Protein AF-A0A832HMC1-F1 (afdb_monomer_lite)

Sequence (155 aa):
MGHANLRGNIVSRDMWDWQKGYHYSFEQSWQDAEKALKLARDSGLKNIPDLTRGSDRVLVRPDSGRIEDTMPHPTDGSRLIVAEAKKAAPEMPLLIIAGGPQTTVANALLTNPEIAPNLVVFNLTVDGGYNSKDGWAAYIVAKKTRSVDWAGGEF

Structure (mmCIF, N/CA/C/O backbone):
data_AF-A0A832HMC1-F1
#
_entry.id   AF-A0A832HMC1-F1
#
loop_
_atom_site.group_PDB
_atom_site.id
_atom_site.type_symbol
_atom_site.label_atom_id
_atom_site.label_alt_id
_atom_site.label_comp_id
_atom_site.label_asym_id
_atom_site.label_entity_id
_atom_site.label_seq_id
_atom_site.pdbx_PDB_ins_code
_atom_site.Cartn_x
_atom_site.Cartn_y
_atom_site.Cartn_z
_atom_site.occupancy
_atom_site.B_iso_or_equiv
_atom_site.auth_seq_id
_atom_site.auth_comp_id
_atom_site.auth_asym_id
_atom_site.auth_atom_id
_atom_site.pdbx_PDB_model_num
ATOM 1 N N . MET A 1 1 ? -7.176 12.216 19.772 1.00 48.38 1 MET A N 1
ATOM 2 C CA . MET A 1 1 ? -7.737 11.328 18.728 1.00 48.38 1 MET A CA 1
ATOM 3 C C . MET A 1 1 ? -9.244 11.299 18.902 1.00 48.38 1 MET A C 1
ATOM 5 O O . MET A 1 1 ? -9.692 11.011 19.999 1.00 48.38 1 MET A O 1
ATOM 9 N N . GLY A 1 2 ? -10.006 11.694 17.885 1.00 57.19 2 GLY A N 1
ATOM 10 C CA . GLY A 1 2 ? -11.467 11.847 18.001 1.00 57.19 2 GLY A CA 1
ATOM 11 C C . GLY A 1 2 ? -12.166 12.260 16.703 1.00 57.19 2 GLY A C 1
ATOM 12 O O . GLY A 1 2 ? -13.371 12.092 16.587 1.00 57.19 2 GLY A O 1
ATOM 13 N N . HIS A 1 3 ? -11.406 12.736 15.709 1.00 75.94 3 HIS A N 1
ATOM 14 C CA . HIS A 1 3 ? -11.939 13.167 14.411 1.00 75.94 3 HIS A CA 1
ATOM 15 C C . HIS A 1 3 ? -11.609 12.215 13.249 1.00 75.94 3 HIS A C 1
ATOM 17 O O . HIS A 1 3 ? -12.142 12.389 12.160 1.00 75.94 3 HIS A O 1
ATOM 23 N N . ALA A 1 4 ? -10.752 11.210 13.465 1.00 83.06 4 ALA A N 1
ATOM 24 C CA . ALA A 1 4 ? -10.375 10.225 12.452 1.00 83.06 4 ALA A CA 1
ATOM 25 C C . ALA A 1 4 ? -10.814 8.821 12.883 1.00 83.06 4 ALA A C 1
ATOM 27 O O . ALA A 1 4 ? -10.576 8.413 14.021 1.00 83.06 4 ALA A O 1
ATOM 28 N N . ASN A 1 5 ? -11.438 8.089 11.960 1.00 90.94 5 ASN A N 1
ATOM 29 C CA . ASN A 1 5 ? -11.825 6.695 12.139 1.00 90.94 5 ASN A CA 1
ATOM 30 C C . ASN A 1 5 ? -10.799 5.798 11.435 1.00 90.94 5 ASN A C 1
ATOM 32 O O . ASN A 1 5 ? -10.840 5.655 10.212 1.00 90.94 5 ASN A O 1
ATOM 36 N N . LEU A 1 6 ? -9.849 5.247 12.194 1.00 94.25 6 LEU A N 1
ATOM 37 C CA . LEU A 1 6 ? -8.800 4.387 11.650 1.00 94.25 6 LEU A CA 1
ATOM 38 C C . LEU A 1 6 ? -9.410 3.071 11.155 1.00 94.25 6 LEU A C 1
ATOM 40 O O . LEU A 1 6 ? -9.908 2.272 11.943 1.00 94.25 6 LEU A O 1
ATOM 44 N N . ARG A 1 7 ? -9.360 2.850 9.839 1.00 96.50 7 ARG A N 1
ATOM 45 C CA . ARG A 1 7 ? -9.918 1.651 9.194 1.00 96.50 7 ARG A CA 1
ATOM 46 C C . ARG A 1 7 ? -8.917 0.511 9.029 1.00 96.50 7 ARG A C 1
ATOM 48 O O . ARG A 1 7 ? -9.319 -0.634 8.869 1.00 96.50 7 ARG A O 1
ATOM 55 N N . GLY A 1 8 ? -7.625 0.816 9.079 1.00 97.31 8 GLY A N 1
ATOM 56 C CA . GLY A 1 8 ? -6.563 -0.165 8.909 1.00 97.31 8 GLY A CA 1
ATOM 57 C C . GLY A 1 8 ? -5.216 0.349 9.389 1.00 97.31 8 GLY A C 1
ATOM 58 O O . GLY A 1 8 ? -5.015 1.556 9.523 1.00 97.31 8 GLY A O 1
ATOM 59 N N . ASN A 1 9 ? -4.305 -0.588 9.637 1.00 97.62 9 ASN A N 1
ATOM 60 C CA . ASN A 1 9 ? -2.911 -0.330 9.969 1.00 97.62 9 ASN A CA 1
ATOM 61 C C . ASN A 1 9 ? -2.048 -1.318 9.174 1.00 97.62 9 ASN A C 1
ATOM 63 O O . ASN A 1 9 ? -2.029 -2.509 9.474 1.00 97.62 9 ASN A O 1
ATOM 67 N N . ILE A 1 10 ? -1.430 -0.854 8.088 1.00 98.44 10 ILE A N 1
ATOM 68 C CA . ILE A 1 10 ? -0.794 -1.720 7.088 1.00 98.44 10 ILE A CA 1
ATOM 69 C C . ILE A 1 10 ? 0.721 -1.578 7.180 1.00 98.44 10 ILE A C 1
ATOM 71 O O . ILE A 1 10 ? 1.243 -0.470 7.099 1.00 98.44 10 ILE A O 1
ATOM 75 N N . VAL A 1 11 ? 1.418 -2.709 7.276 1.00 98.25 11 VAL A N 1
ATOM 76 C CA . VAL A 1 11 ? 2.884 -2.759 7.330 1.00 98.25 11 VAL A CA 1
ATOM 77 C C . VAL A 1 11 ? 3.432 -3.210 5.983 1.00 98.25 11 VAL A C 1
ATOM 79 O O . VAL A 1 11 ? 3.096 -4.295 5.512 1.00 98.25 11 VAL A O 1
ATOM 82 N N . SER A 1 12 ? 4.284 -2.401 5.365 1.00 96.00 12 SER A N 1
ATOM 83 C CA . SER A 1 12 ? 5.099 -2.791 4.210 1.00 96.00 12 SER A CA 1
ATOM 84 C C . SER A 1 12 ? 6.543 -3.044 4.633 1.00 96.00 12 SER A C 1
ATOM 86 O O . SER A 1 12 ? 7.001 -2.499 5.637 1.00 96.00 12 SER A O 1
ATOM 88 N N . ARG A 1 13 ? 7.279 -3.828 3.842 1.00 95.50 13 ARG A N 1
ATOM 89 C CA . ARG A 1 13 ? 8.739 -3.912 3.982 1.00 95.50 13 ARG A CA 1
ATOM 90 C C . ARG A 1 13 ? 9.377 -2.548 3.682 1.00 95.50 13 ARG A C 1
ATOM 92 O O . ARG A 1 13 ? 8.889 -1.810 2.826 1.00 95.50 13 ARG A O 1
ATOM 99 N N . ASP A 1 14 ? 10.490 -2.259 4.346 1.00 91.81 14 ASP A N 1
ATOM 100 C CA . ASP A 1 14 ? 11.406 -1.191 3.941 1.00 91.81 14 ASP A CA 1
ATOM 101 C C . ASP A 1 14 ? 12.073 -1.522 2.588 1.00 91.81 14 ASP A C 1
ATOM 103 O O . ASP A 1 14 ? 12.787 -2.518 2.445 1.00 91.81 14 ASP A O 1
ATOM 107 N N . MET A 1 15 ? 11.825 -0.679 1.584 1.00 91.19 15 MET A N 1
ATOM 108 C CA . MET A 1 15 ? 12.358 -0.841 0.227 1.00 91.19 15 MET A CA 1
ATOM 109 C C . MET A 1 15 ? 13.588 0.040 -0.030 1.00 91.19 15 MET A C 1
ATOM 111 O O . MET A 1 15 ? 13.936 0.274 -1.186 1.00 91.19 15 MET A O 1
ATOM 115 N N . TRP A 1 16 ? 14.239 0.570 1.004 1.00 89.00 16 TRP A N 1
ATOM 116 C CA . TRP A 1 16 ? 15.468 1.338 0.851 1.00 89.00 16 TRP A CA 1
ATOM 117 C C . TRP A 1 16 ? 16.516 0.544 0.072 1.00 89.00 16 TRP A C 1
ATOM 119 O O . TRP A 1 16 ? 16.772 -0.622 0.376 1.00 89.00 16 TRP A O 1
ATOM 129 N N . ASP A 1 17 ? 17.089 1.181 -0.954 1.00 88.88 17 ASP A N 1
ATOM 130 C CA . ASP A 1 17 ? 18.145 0.631 -1.812 1.00 88.88 17 ASP A CA 1
ATOM 131 C C . ASP A 1 17 ? 17.872 -0.783 -2.364 1.00 88.88 17 ASP A C 1
ATOM 133 O O . ASP A 1 17 ? 18.803 -1.514 -2.699 1.00 88.88 17 ASP A O 1
ATOM 137 N N . TRP A 1 18 ? 16.597 -1.159 -2.535 1.00 91.88 18 TRP A N 1
ATOM 138 C CA . TRP A 1 18 ? 16.179 -2.500 -2.965 1.00 91.88 18 TRP A CA 1
ATOM 139 C C . TRP A 1 18 ? 16.865 -2.997 -4.249 1.00 91.88 18 TRP A C 1
ATOM 141 O O . TRP A 1 18 ? 16.996 -4.206 -4.443 1.00 91.88 18 TRP A O 1
ATOM 151 N N . GLN A 1 19 ? 17.330 -2.092 -5.119 1.00 91.94 19 GLN A N 1
ATOM 152 C CA . GLN A 1 19 ? 18.083 -2.419 -6.334 1.00 91.94 19 GLN A CA 1
ATOM 153 C C . GLN A 1 19 ? 19.412 -3.134 -6.039 1.00 91.94 19 GLN A C 1
ATOM 155 O O . GLN A 1 19 ? 19.919 -3.864 -6.887 1.00 91.94 19 GLN A O 1
ATOM 160 N N . LYS A 1 20 ? 19.974 -2.941 -4.840 1.00 92.88 20 LYS A N 1
ATOM 161 C CA . LYS A 1 20 ? 21.168 -3.633 -4.327 1.00 92.88 20 LYS A CA 1
ATOM 162 C C . LYS A 1 20 ? 20.810 -4.896 -3.529 1.00 92.88 20 LYS A C 1
ATOM 164 O O . LYS A 1 20 ? 21.692 -5.532 -2.956 1.00 92.88 20 LYS A O 1
ATOM 169 N N . GLY A 1 21 ? 19.528 -5.257 -3.494 1.00 91.75 21 GLY A N 1
ATOM 170 C CA . GLY A 1 21 ? 18.946 -6.220 -2.567 1.00 91.75 21 GLY A CA 1
ATOM 171 C C . GLY A 1 21 ? 18.253 -5.525 -1.393 1.00 91.75 21 GLY A C 1
ATOM 172 O O . GLY A 1 21 ? 18.573 -4.397 -1.034 1.00 91.75 21 GLY A O 1
ATOM 173 N N . TYR A 1 22 ? 17.278 -6.204 -0.787 1.00 92.62 22 TYR A N 1
ATOM 174 C CA . TYR A 1 22 ? 16.571 -5.672 0.379 1.00 92.62 22 TYR A CA 1
ATOM 175 C C . TYR A 1 22 ? 17.469 -5.707 1.619 1.00 92.62 22 TYR A C 1
ATOM 177 O O . TYR A 1 22 ? 17.902 -6.782 2.033 1.00 92.62 22 TYR A O 1
ATOM 185 N N . HIS A 1 23 ? 17.699 -4.545 2.236 1.00 91.88 23 HIS A N 1
ATOM 186 C CA . HIS A 1 23 ? 18.444 -4.446 3.496 1.00 91.88 23 HIS A CA 1
ATOM 187 C C . HIS A 1 23 ? 17.688 -5.046 4.684 1.00 91.88 23 HIS A C 1
ATOM 189 O O . HIS A 1 23 ? 18.306 -5.603 5.591 1.00 91.88 23 HIS A O 1
ATOM 195 N N . TYR A 1 24 ? 16.358 -4.954 4.658 1.00 91.50 24 TYR A N 1
ATOM 196 C CA . TYR A 1 24 ? 15.486 -5.439 5.718 1.00 91.50 24 TYR A CA 1
ATOM 197 C C . TYR A 1 24 ? 14.530 -6.501 5.188 1.00 91.50 24 TYR A C 1
ATOM 199 O O . TYR A 1 24 ? 13.961 -6.397 4.098 1.00 91.50 24 TYR A O 1
ATOM 207 N N . SER A 1 25 ? 14.328 -7.540 5.989 1.00 95.19 25 SER A N 1
ATOM 208 C CA . SER A 1 25 ? 13.260 -8.504 5.756 1.00 95.19 25 SER A CA 1
ATOM 209 C C . SER A 1 25 ? 11.902 -7.884 6.092 1.00 95.19 25 SER A C 1
ATOM 211 O O . SER A 1 25 ? 11.798 -6.971 6.908 1.00 95.19 25 SER A O 1
ATOM 213 N N . PHE A 1 26 ? 10.830 -8.428 5.509 1.00 96.38 26 PHE A N 1
ATOM 214 C CA . PHE A 1 26 ? 9.474 -8.024 5.899 1.00 96.38 26 PHE A CA 1
ATOM 215 C C . PHE A 1 26 ? 9.213 -8.302 7.389 1.00 96.38 26 PHE A C 1
ATOM 217 O O . PHE A 1 26 ? 8.538 -7.528 8.056 1.00 96.38 26 PHE A O 1
ATOM 224 N N . GLU A 1 27 ? 9.769 -9.395 7.915 1.00 97.94 27 GLU A N 1
ATOM 225 C CA . GLU A 1 27 ? 9.561 -9.809 9.301 1.00 97.94 27 GLU A CA 1
ATOM 226 C C . GLU A 1 27 ? 10.172 -8.820 10.305 1.00 97.94 27 GLU A C 1
ATOM 228 O O . GLU A 1 27 ? 9.568 -8.549 11.336 1.00 97.94 27 GLU A O 1
ATOM 233 N N . GLN A 1 28 ? 11.305 -8.190 9.978 1.00 96.88 28 GLN A N 1
ATOM 234 C CA . GLN A 1 28 ? 11.848 -7.099 10.796 1.00 96.88 28 GLN A CA 1
ATOM 235 C C . GLN A 1 28 ? 10.888 -5.902 10.843 1.00 96.88 28 GLN A C 1
ATOM 237 O O . GLN A 1 28 ? 10.555 -5.433 11.930 1.00 96.88 28 GLN A O 1
ATOM 242 N N . SER A 1 29 ? 10.371 -5.459 9.689 1.00 96.31 29 SER A N 1
ATOM 243 C CA . SER A 1 29 ? 9.374 -4.377 9.632 1.00 96.31 29 SER A CA 1
ATOM 244 C C . SER A 1 29 ? 8.099 -4.729 10.409 1.00 96.31 29 SER A C 1
ATOM 246 O O . SER A 1 29 ? 7.524 -3.874 11.081 1.00 96.31 29 SER A O 1
ATOM 248 N N . TRP A 1 30 ? 7.670 -5.994 10.354 1.00 98.06 30 TRP A N 1
ATOM 249 C CA . TRP A 1 30 ? 6.528 -6.499 11.114 1.00 98.06 30 TRP A CA 1
ATOM 250 C C . TRP A 1 30 ? 6.761 -6.422 12.626 1.00 98.06 30 TRP A C 1
ATOM 252 O O . TRP A 1 30 ? 5.945 -5.846 13.342 1.00 98.06 30 TRP A O 1
ATOM 262 N N . GLN A 1 31 ? 7.894 -6.931 13.108 1.00 98.25 31 GLN A N 1
ATOM 263 C CA . GLN A 1 31 ? 8.240 -6.925 14.532 1.00 98.25 31 GLN A CA 1
ATOM 264 C C . GLN A 1 31 ? 8.391 -5.506 15.088 1.00 98.25 31 GLN A C 1
ATOM 266 O O . GLN A 1 31 ? 7.986 -5.233 16.219 1.00 98.25 31 GLN A O 1
ATOM 271 N N . ASP A 1 32 ? 8.949 -4.580 14.310 1.00 97.00 32 ASP A N 1
ATOM 272 C CA . ASP A 1 32 ? 9.057 -3.182 14.727 1.00 97.00 32 ASP A CA 1
ATOM 273 C C . ASP A 1 32 ? 7.683 -2.501 14.790 1.00 97.00 32 ASP A C 1
ATOM 275 O O . ASP A 1 32 ? 7.398 -1.769 15.744 1.00 97.00 32 ASP A O 1
ATOM 279 N N . ALA A 1 33 ? 6.783 -2.819 13.855 1.00 97.62 33 ALA A N 1
ATOM 280 C CA . ALA A 1 33 ? 5.395 -2.375 13.921 1.00 97.62 33 ALA A CA 1
ATOM 281 C C . ALA A 1 33 ? 4.643 -2.975 15.125 1.00 97.62 33 ALA A C 1
ATOM 283 O O . ALA A 1 33 ? 3.859 -2.268 15.759 1.00 97.62 33 ALA A O 1
ATOM 284 N N . GLU A 1 34 ? 4.893 -4.237 15.493 1.00 98.44 34 GLU A N 1
ATOM 285 C CA . GLU A 1 34 ? 4.306 -4.859 16.691 1.00 98.44 34 GLU A CA 1
ATOM 286 C C . GLU A 1 34 ? 4.760 -4.154 17.972 1.00 98.44 34 GLU A C 1
ATOM 288 O O . GLU A 1 34 ? 3.929 -3.837 18.831 1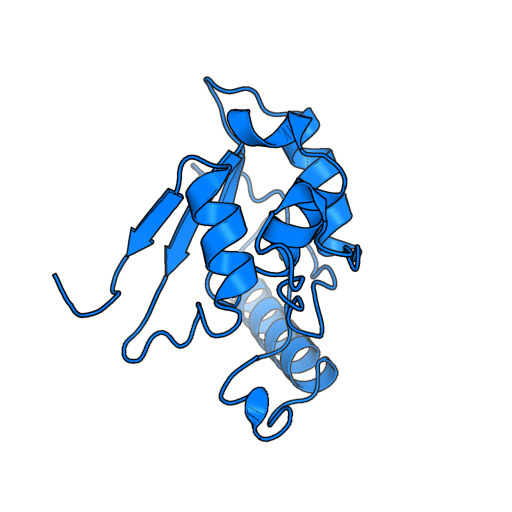.00 98.44 34 GLU A O 1
ATOM 293 N N . LYS A 1 35 ? 6.057 -3.831 18.083 1.00 98.31 35 LYS A N 1
ATOM 294 C CA . LYS A 1 35 ? 6.594 -3.037 19.202 1.00 98.31 35 LYS A CA 1
ATOM 295 C C . LYS A 1 35 ? 5.927 -1.663 19.269 1.00 98.31 35 LYS A C 1
ATOM 297 O O . LYS A 1 35 ? 5.489 -1.252 20.343 1.00 98.31 35 LYS A O 1
ATOM 302 N N . ALA A 1 36 ? 5.806 -0.968 18.136 1.00 97.75 36 ALA A N 1
ATOM 303 C CA . ALA A 1 36 ? 5.176 0.350 18.070 1.00 97.75 36 ALA A CA 1
ATOM 304 C C . ALA A 1 36 ? 3.683 0.301 18.441 1.00 97.75 36 ALA A C 1
ATOM 306 O O . ALA A 1 36 ? 3.214 1.127 19.226 1.00 97.75 36 ALA A O 1
ATOM 307 N N . LEU A 1 37 ? 2.941 -0.693 17.940 1.00 98.00 37 LEU A N 1
ATOM 308 C CA . LEU A 1 37 ? 1.529 -0.892 18.272 1.00 98.00 37 LEU A CA 1
ATOM 309 C C . LEU A 1 37 ? 1.341 -1.189 19.762 1.00 98.00 37 LEU A C 1
ATOM 311 O O . LEU A 1 37 ? 0.426 -0.646 20.387 1.00 98.00 37 LEU A O 1
ATOM 315 N N . LYS A 1 38 ? 2.219 -2.014 20.346 1.00 97.94 38 LYS A N 1
ATOM 316 C CA . LYS A 1 38 ? 2.221 -2.279 21.784 1.00 97.94 38 LYS A CA 1
ATOM 317 C C . LYS A 1 38 ? 2.459 -1.000 22.586 1.00 97.94 38 LYS A C 1
ATOM 319 O O . LYS A 1 38 ? 1.649 -0.689 23.452 1.00 97.94 38 LYS A O 1
ATOM 324 N N . LEU A 1 39 ? 3.501 -0.231 22.264 1.00 98.19 39 LEU A N 1
ATOM 325 C CA . LEU A 1 39 ? 3.800 1.038 22.941 1.00 98.19 39 LEU A CA 1
ATOM 326 C C . LEU A 1 39 ? 2.636 2.031 22.847 1.00 98.19 39 LEU A C 1
ATOM 328 O O . LEU A 1 39 ? 2.297 2.681 23.836 1.00 98.19 39 LEU A O 1
ATOM 332 N N . ALA A 1 40 ? 1.989 2.124 21.684 1.00 96.56 40 ALA A N 1
ATOM 333 C CA . ALA A 1 40 ? 0.818 2.971 21.497 1.00 96.56 40 ALA A CA 1
ATOM 334 C C . ALA A 1 40 ? -0.340 2.547 22.420 1.00 96.56 40 ALA A C 1
ATOM 336 O O . ALA A 1 40 ? -0.905 3.372 23.141 1.00 96.56 40 ALA A O 1
ATOM 337 N N . ARG A 1 41 ? -0.667 1.250 22.451 1.00 96.06 41 ARG A N 1
ATOM 338 C CA . ARG A 1 41 ? -1.732 0.709 23.312 1.00 96.06 41 ARG A CA 1
ATOM 339 C C . ARG A 1 41 ? -1.421 0.895 24.798 1.00 96.06 41 ARG A C 1
ATOM 341 O O . ARG A 1 41 ? -2.286 1.361 25.536 1.00 96.06 41 ARG A O 1
ATOM 348 N N . ASP A 1 42 ? -0.189 0.610 25.214 1.00 97.75 42 ASP A N 1
ATOM 349 C CA . ASP A 1 42 ? 0.270 0.785 26.598 1.00 97.75 42 ASP A CA 1
ATOM 350 C C . ASP A 1 42 ? 0.231 2.262 27.034 1.00 97.75 42 ASP A C 1
ATOM 352 O O . ASP A 1 42 ? -0.041 2.562 28.194 1.00 97.75 42 ASP A O 1
ATOM 356 N N . SER A 1 43 ? 0.422 3.194 26.094 1.00 97.12 43 SER A N 1
ATOM 357 C CA . SER A 1 43 ? 0.311 4.644 26.325 1.00 97.12 43 SER A CA 1
ATOM 358 C C . SER A 1 43 ? -1.141 5.147 26.391 1.00 97.12 43 SER A C 1
ATOM 360 O O . SER A 1 43 ? -1.382 6.349 26.489 1.00 97.12 43 SER A O 1
ATOM 362 N N . GLY A 1 44 ? -2.129 4.249 26.318 1.00 95.75 44 GLY A N 1
ATOM 363 C CA . GLY A 1 44 ? -3.550 4.574 26.434 1.00 95.75 44 GLY A CA 1
ATOM 364 C C . GLY A 1 44 ? -4.233 4.966 25.123 1.00 95.75 44 GLY A C 1
ATOM 365 O O . GLY A 1 44 ? -5.397 5.380 25.151 1.00 95.75 44 GLY A O 1
ATOM 366 N N . LEU A 1 45 ? -3.562 4.826 23.973 1.00 92.50 45 LEU A N 1
ATOM 367 C CA . LEU A 1 45 ? -4.203 5.031 22.676 1.00 92.50 45 LEU A CA 1
ATOM 368 C C . LEU A 1 45 ? -5.205 3.900 22.401 1.00 92.50 45 LEU A C 1
ATOM 370 O O . LEU A 1 45 ? -4.883 2.715 22.476 1.00 92.50 45 LEU A O 1
ATOM 374 N N . LYS A 1 46 ? -6.440 4.281 22.074 1.00 90.44 46 LYS A N 1
ATOM 375 C CA . LYS A 1 46 ? -7.562 3.365 21.826 1.00 90.44 46 LYS A CA 1
ATOM 376 C C . LYS A 1 46 ? -7.956 3.388 20.354 1.00 90.44 46 LYS A C 1
ATOM 378 O O . LYS A 1 46 ? -7.651 4.341 19.643 1.00 90.44 46 LYS A O 1
ATOM 383 N N . ASN A 1 47 ? -8.687 2.360 19.925 1.00 91.12 47 ASN A N 1
ATOM 384 C CA . ASN A 1 47 ? -9.232 2.235 18.568 1.00 91.12 47 ASN A CA 1
ATOM 385 C C . ASN A 1 47 ? -8.159 2.221 17.462 1.00 91.12 47 ASN A C 1
ATOM 387 O O . ASN A 1 47 ? -8.407 2.691 16.355 1.00 91.12 47 ASN A O 1
ATOM 391 N N . ILE A 1 48 ? -6.968 1.689 17.760 1.00 93.50 48 ILE A N 1
ATOM 392 C CA . ILE A 1 48 ? -5.937 1.426 16.751 1.00 93.50 48 ILE A CA 1
ATOM 393 C C . ILE A 1 48 ? -6.163 0.010 16.196 1.00 93.50 48 ILE A C 1
ATOM 395 O O . ILE A 1 48 ? -6.082 -0.945 16.984 1.00 93.50 48 ILE A O 1
ATOM 399 N N . PRO A 1 49 ? -6.426 -0.144 14.883 1.00 96.06 49 PRO A N 1
ATOM 400 C CA . PRO A 1 49 ? -6.562 -1.448 14.244 1.00 96.06 49 PRO A CA 1
ATOM 401 C C . PRO A 1 49 ? -5.328 -2.328 14.450 1.00 96.06 49 PRO A C 1
ATOM 403 O O . PRO A 1 49 ? -4.207 -1.826 14.580 1.00 96.06 49 PRO A O 1
ATOM 406 N N . ASP A 1 50 ? -5.535 -3.643 14.445 1.00 97.88 50 ASP A N 1
ATOM 407 C CA . ASP A 1 50 ? -4.432 -4.598 14.374 1.00 97.88 50 ASP A CA 1
ATOM 408 C C . ASP A 1 50 ? -3.654 -4.452 13.060 1.00 97.88 50 ASP A C 1
ATOM 410 O O . ASP A 1 50 ? -4.154 -3.928 12.056 1.00 97.88 50 ASP A O 1
ATOM 414 N N . LEU A 1 51 ? -2.402 -4.910 13.081 1.00 98.50 51 LEU A N 1
ATOM 415 C CA . LEU A 1 51 ? -1.528 -4.860 11.917 1.00 98.50 51 LEU A CA 1
ATOM 416 C C . LEU A 1 51 ? -2.052 -5.771 10.808 1.00 98.50 51 LEU A C 1
ATOM 418 O O . LEU A 1 51 ? -2.485 -6.896 11.043 1.00 98.50 51 LEU A O 1
ATOM 422 N N . THR A 1 52 ? -1.950 -5.295 9.574 1.00 98.69 52 THR A N 1
ATOM 423 C CA . THR A 1 52 ? -2.269 -6.046 8.360 1.00 98.69 52 THR A CA 1
ATOM 424 C C . THR A 1 52 ? -1.037 -6.104 7.466 1.00 98.69 52 THR A C 1
ATOM 426 O O . THR A 1 52 ? -0.372 -5.089 7.239 1.00 98.69 52 THR A O 1
ATOM 429 N N . ARG A 1 53 ? -0.716 -7.291 6.940 1.00 98.56 53 ARG 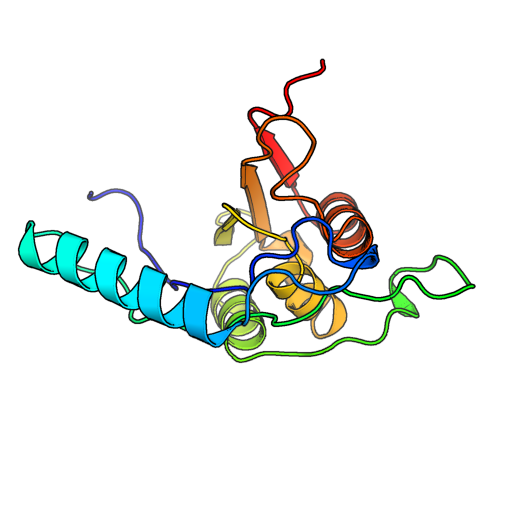A N 1
ATOM 430 C CA . ARG A 1 53 ? 0.466 -7.482 6.092 1.00 98.56 53 ARG A CA 1
ATOM 431 C C . ARG A 1 53 ? 0.272 -6.834 4.719 1.00 98.56 53 ARG A C 1
ATOM 433 O O . ARG A 1 53 ? -0.623 -7.206 3.961 1.00 98.56 53 ARG A O 1
ATOM 440 N N . GLY A 1 54 ? 1.114 -5.854 4.413 1.00 98.50 54 GLY A N 1
ATOM 441 C CA . GLY A 1 54 ? 1.229 -5.196 3.117 1.00 98.50 54 GLY A CA 1
ATOM 442 C C . GLY A 1 54 ? 2.306 -5.829 2.236 1.00 98.50 54 GLY A C 1
ATOM 443 O O . GLY A 1 54 ? 2.676 -6.987 2.404 1.00 98.50 54 GLY A O 1
ATOM 444 N N . SER A 1 55 ? 2.781 -5.063 1.257 1.00 98.12 55 SER A N 1
ATOM 445 C CA . SER A 1 55 ? 3.736 -5.527 0.243 1.00 98.12 55 SER A CA 1
ATOM 446 C C . SER A 1 55 ? 5.135 -5.764 0.816 1.00 98.12 55 SER A C 1
ATOM 448 O O . SER A 1 55 ? 5.635 -4.981 1.627 1.00 98.12 55 SER A O 1
ATOM 450 N N . ASP A 1 56 ? 5.776 -6.832 0.343 1.00 97.12 56 ASP A N 1
ATOM 451 C CA . ASP A 1 56 ? 7.128 -7.260 0.719 1.00 97.12 56 ASP A CA 1
ATOM 452 C C . ASP A 1 56 ? 8.169 -7.049 -0.391 1.00 97.12 56 ASP A C 1
ATOM 454 O O . ASP A 1 56 ? 9.340 -7.378 -0.211 1.00 97.12 56 ASP A O 1
ATOM 458 N N . ARG A 1 57 ? 7.741 -6.516 -1.536 1.00 96.38 57 ARG A N 1
ATOM 459 C CA . ARG A 1 57 ? 8.568 -6.252 -2.711 1.00 96.38 57 ARG A CA 1
ATOM 460 C C . ARG A 1 57 ? 8.057 -5.045 -3.480 1.00 96.38 57 ARG A C 1
ATOM 462 O O . ARG A 1 57 ? 6.883 -4.700 -3.350 1.00 96.38 57 ARG A O 1
ATOM 469 N N . VAL A 1 58 ? 8.924 -4.471 -4.306 1.00 97.25 58 VAL A N 1
ATOM 470 C CA . VAL A 1 58 ? 8.556 -3.433 -5.276 1.00 97.25 58 VAL A CA 1
ATOM 471 C C . VAL A 1 58 ? 7.787 -4.002 -6.472 1.00 97.25 58 VAL A C 1
ATOM 473 O O . VAL A 1 58 ? 7.897 -5.192 -6.782 1.00 97.25 58 VAL A O 1
ATOM 476 N N . LEU A 1 59 ? 7.041 -3.148 -7.171 1.00 97.88 59 LEU A N 1
ATOM 477 C CA . LEU A 1 59 ? 6.473 -3.463 -8.480 1.00 97.88 59 LEU A CA 1
ATOM 478 C C . LEU A 1 59 ? 7.512 -3.288 -9.589 1.00 97.88 59 LEU A C 1
ATOM 480 O O . LEU A 1 59 ? 8.316 -2.357 -9.587 1.00 97.88 59 LEU A O 1
ATOM 484 N N . VAL A 1 60 ? 7.449 -4.169 -10.585 1.00 97.19 60 VAL A N 1
ATOM 485 C CA . VAL A 1 60 ? 8.276 -4.068 -11.790 1.00 97.19 60 VAL A CA 1
ATOM 486 C C . VAL A 1 60 ? 7.509 -3.277 -12.842 1.00 97.19 60 VAL A C 1
ATOM 488 O O . VAL A 1 60 ? 6.390 -3.640 -13.208 1.00 97.19 60 VAL A O 1
ATOM 491 N N . ARG A 1 61 ? 8.115 -2.195 -13.338 1.00 97.62 61 ARG A N 1
ATOM 492 C CA . ARG A 1 61 ? 7.571 -1.447 -14.474 1.00 97.62 61 ARG A CA 1
ATOM 493 C C . ARG A 1 61 ? 7.634 -2.327 -15.730 1.00 97.62 61 ARG A C 1
ATOM 495 O O . ARG A 1 61 ? 8.729 -2.780 -16.058 1.00 97.62 61 ARG A O 1
ATOM 502 N N . PRO A 1 62 ? 6.516 -2.554 -16.441 1.00 98.12 62 PRO A N 1
ATOM 503 C CA . PRO A 1 62 ? 6.535 -3.314 -17.687 1.00 98.12 62 PRO A CA 1
ATOM 504 C C . PRO A 1 62 ? 7.253 -2.531 -18.795 1.00 98.12 62 PRO A C 1
ATOM 506 O O . PRO A 1 62 ? 7.240 -1.297 -18.787 1.00 98.12 62 PRO A O 1
ATOM 509 N N . ASP A 1 63 ? 7.800 -3.233 -19.791 1.00 98.00 63 ASP A N 1
ATOM 510 C CA . ASP A 1 63 ? 8.491 -2.620 -20.942 1.00 98.00 63 ASP A CA 1
ATOM 511 C C . ASP A 1 63 ? 7.601 -1.635 -21.712 1.00 98.00 63 ASP A C 1
ATOM 513 O O . ASP A 1 63 ? 8.071 -0.620 -22.224 1.00 98.00 63 ASP A O 1
ATOM 517 N N . SER A 1 64 ? 6.290 -1.894 -21.750 1.00 97.62 64 SER A N 1
ATOM 518 C CA . SER A 1 64 ? 5.305 -0.995 -22.362 1.00 97.62 64 SER A CA 1
ATOM 519 C C . SER A 1 64 ? 5.184 0.350 -21.642 1.00 97.62 64 SER A C 1
ATOM 521 O O . SER A 1 64 ? 4.649 1.308 -22.199 1.00 97.62 64 SER A O 1
ATOM 523 N N . GLY A 1 65 ? 5.616 0.420 -20.380 1.00 97.06 65 GLY A N 1
ATOM 524 C CA . GLY A 1 65 ? 5.461 1.577 -19.512 1.00 97.06 65 GLY A CA 1
ATOM 525 C C . GLY A 1 65 ? 4.011 1.923 -19.170 1.00 97.06 65 GLY A C 1
ATOM 526 O O . GLY A 1 65 ? 3.788 2.999 -18.614 1.00 97.06 65 GLY A O 1
ATOM 527 N N . ARG A 1 66 ? 3.038 1.059 -19.493 1.00 98.19 66 ARG A N 1
ATOM 528 C CA . ARG A 1 66 ? 1.615 1.256 -19.183 1.00 98.19 66 ARG A CA 1
ATOM 529 C C . ARG A 1 66 ? 1.278 0.674 -17.816 1.00 98.19 66 ARG A C 1
ATOM 531 O O . ARG A 1 66 ? 1.752 -0.400 -17.455 1.00 98.19 66 ARG A O 1
ATOM 538 N N . ILE A 1 67 ? 0.434 1.373 -17.059 1.00 98.38 67 ILE A N 1
ATOM 539 C CA . ILE A 1 67 ? 0.014 0.932 -15.720 1.00 98.38 67 ILE A CA 1
ATOM 540 C C . ILE A 1 67 ? -0.769 -0.378 -15.823 1.00 98.38 67 ILE A C 1
ATOM 542 O O . ILE A 1 67 ? -0.560 -1.286 -15.029 1.00 98.38 67 ILE A O 1
ATOM 546 N N . GLU A 1 68 ? -1.613 -0.488 -16.843 1.00 97.50 68 GLU A N 1
ATOM 547 C CA . GLU A 1 68 ? -2.527 -1.603 -17.090 1.00 97.50 68 GLU A CA 1
ATOM 548 C C . GLU A 1 68 ? -1.796 -2.925 -17.369 1.00 97.50 68 GLU A C 1
ATOM 550 O O . GLU A 1 68 ? -2.351 -3.991 -17.125 1.00 97.50 68 GLU A O 1
ATOM 555 N N . ASP A 1 69 ? -0.541 -2.856 -17.821 1.00 98.31 69 ASP A N 1
ATOM 556 C CA . ASP A 1 69 ? 0.295 -4.033 -18.082 1.00 98.31 69 ASP A CA 1
ATOM 557 C C . ASP A 1 69 ? 1.140 -4.435 -16.856 1.00 98.31 69 ASP A C 1
ATOM 559 O O . ASP A 1 69 ? 1.927 -5.380 -16.917 1.00 98.31 69 ASP A O 1
ATOM 563 N N . THR A 1 70 ? 1.030 -3.708 -15.739 1.00 98.62 70 THR A N 1
ATOM 564 C CA . THR A 1 70 ? 1.784 -4.015 -14.516 1.00 98.62 70 THR A CA 1
ATOM 565 C C . THR A 1 70 ? 1.178 -5.234 -13.833 1.00 98.62 70 THR A C 1
ATOM 567 O O . THR A 1 70 ? 0.001 -5.228 -13.482 1.00 98.62 70 THR A O 1
ATOM 570 N N . MET A 1 71 ? 1.992 -6.260 -13.579 1.00 98.50 71 MET A N 1
ATOM 571 C CA . MET A 1 71 ? 1.560 -7.443 -12.833 1.00 98.50 71 MET A CA 1
ATOM 572 C C . MET A 1 71 ? 1.364 -7.101 -11.343 1.00 98.50 71 MET A C 1
ATOM 574 O O . MET A 1 71 ? 2.340 -6.724 -10.688 1.00 98.50 71 MET A O 1
ATOM 578 N N . PRO A 1 72 ? 0.150 -7.237 -10.776 1.00 98.12 72 PRO A N 1
ATOM 579 C CA . PRO A 1 72 ? -0.068 -6.998 -9.356 1.00 98.12 72 PRO A CA 1
ATOM 580 C C . PRO A 1 72 ? 0.398 -8.174 -8.485 1.00 98.12 72 PRO A C 1
ATOM 582 O O . PRO A 1 72 ? 0.374 -9.340 -8.878 1.00 98.12 72 PRO A O 1
ATOM 585 N N . HIS A 1 73 ? 0.728 -7.860 -7.236 1.00 98.31 73 HIS A N 1
ATOM 586 C CA . HIS A 1 73 ? 1.040 -8.790 -6.152 1.00 98.31 73 HIS A CA 1
ATOM 587 C C . HIS A 1 73 ? 0.141 -8.491 -4.934 1.00 98.31 73 HIS A C 1
ATOM 589 O O . HIS A 1 73 ? 0.593 -7.886 -3.958 1.00 98.31 73 HIS A O 1
ATOM 595 N N . PRO A 1 74 ? -1.156 -8.855 -4.979 1.00 97.44 74 PRO A N 1
ATOM 596 C CA . PRO A 1 74 ? -2.118 -8.458 -3.957 1.00 97.44 74 PRO A CA 1
ATOM 597 C C . PRO A 1 74 ? -1.832 -9.089 -2.587 1.00 97.44 74 PRO A C 1
ATOM 599 O O . PRO A 1 74 ? -1.720 -10.306 -2.434 1.00 97.44 74 PRO A O 1
ATOM 602 N N . THR A 1 75 ? -1.822 -8.247 -1.561 1.00 98.62 75 THR A N 1
ATOM 603 C CA . THR A 1 75 ? -1.608 -8.587 -0.146 1.00 98.62 75 THR A CA 1
ATOM 604 C C . THR A 1 75 ? -2.877 -8.392 0.681 1.00 98.62 75 THR A C 1
ATOM 606 O O . THR A 1 75 ? -3.851 -7.805 0.197 1.00 98.62 75 THR A O 1
ATOM 609 N N . ASP A 1 76 ? -2.875 -8.840 1.939 1.00 98.75 76 ASP A N 1
ATOM 610 C CA . ASP A 1 76 ? -3.990 -8.581 2.861 1.00 98.75 76 ASP A CA 1
ATOM 611 C C . ASP A 1 76 ? -4.234 -7.078 3.026 1.00 98.75 76 ASP A C 1
ATOM 613 O O . ASP A 1 76 ? -5.378 -6.631 2.994 1.00 98.75 76 ASP A O 1
ATOM 617 N N . GLY A 1 77 ? -3.165 -6.278 3.086 1.00 98.69 77 GLY A N 1
ATOM 618 C CA . GLY A 1 77 ? -3.252 -4.822 3.141 1.00 98.69 77 GLY A CA 1
ATOM 619 C C . GLY A 1 77 ? -3.914 -4.229 1.897 1.00 98.69 77 GLY A C 1
ATOM 620 O O . GLY A 1 77 ? -4.777 -3.364 2.017 1.00 98.69 77 GLY A O 1
ATOM 621 N N . SER A 1 78 ? -3.580 -4.722 0.699 1.00 98.81 78 SER A N 1
ATOM 622 C CA . SER A 1 78 ? -4.234 -4.243 -0.529 1.00 98.81 78 SER A CA 1
ATOM 623 C C . SER A 1 78 ? -5.721 -4.613 -0.562 1.00 98.81 78 SER A C 1
ATOM 625 O O . SER A 1 78 ? -6.552 -3.780 -0.912 1.00 98.81 78 SER A O 1
ATOM 627 N N . ARG A 1 79 ? -6.085 -5.819 -0.102 1.00 98.88 79 ARG A N 1
ATOM 628 C CA . ARG A 1 79 ? -7.485 -6.256 0.008 1.00 98.88 79 ARG A CA 1
ATOM 629 C C . ARG A 1 79 ? -8.262 -5.428 1.030 1.00 98.88 79 ARG A C 1
ATOM 631 O O . ARG A 1 79 ? -9.412 -5.084 0.769 1.00 98.88 79 ARG A O 1
ATOM 638 N N . LEU A 1 80 ? -7.632 -5.066 2.149 1.00 98.88 80 LEU A N 1
ATOM 639 C CA . LEU A 1 80 ? -8.208 -4.158 3.141 1.00 98.88 80 LEU A CA 1
ATOM 640 C C . LEU A 1 80 ? -8.489 -2.779 2.532 1.00 98.88 80 LEU A C 1
ATOM 642 O O . LEU A 1 80 ? -9.590 -2.260 2.696 1.00 98.88 80 LEU A O 1
ATOM 646 N N . ILE A 1 81 ? -7.538 -2.219 1.774 1.00 98.81 81 ILE A N 1
ATOM 647 C CA . ILE A 1 81 ? -7.738 -0.946 1.064 1.00 98.81 81 ILE A CA 1
ATOM 648 C C . ILE A 1 81 ? -8.941 -1.040 0.126 1.00 98.81 81 ILE A C 1
ATOM 650 O O . ILE A 1 81 ? -9.813 -0.180 0.188 1.00 98.81 81 ILE A O 1
ATOM 654 N N . VAL A 1 82 ? -9.032 -2.089 -0.697 1.00 98.88 82 VAL A N 1
ATOM 655 C CA . VAL A 1 82 ? -10.177 -2.290 -1.602 1.00 98.88 82 VAL A CA 1
ATOM 656 C C . VAL A 1 82 ? -11.490 -2.354 -0.819 1.00 98.88 82 VAL A C 1
ATOM 658 O O . VAL A 1 82 ? -12.460 -1.689 -1.185 1.00 98.88 82 VAL A O 1
ATOM 661 N N . ALA A 1 83 ? -11.535 -3.140 0.259 1.00 98.81 83 ALA A N 1
ATOM 662 C CA . ALA A 1 83 ? -12.741 -3.324 1.061 1.00 98.81 83 ALA A CA 1
ATOM 663 C C . ALA A 1 83 ? -13.221 -2.018 1.712 1.00 98.81 83 ALA A C 1
ATOM 665 O O . ALA A 1 83 ? -14.422 -1.754 1.734 1.00 98.81 83 ALA A O 1
ATOM 666 N N . GLU A 1 84 ? -12.305 -1.191 2.216 1.00 98.75 84 GLU A N 1
ATOM 667 C CA . GLU A 1 84 ? -12.639 0.095 2.833 1.00 98.75 84 GLU A CA 1
ATOM 668 C C . GLU A 1 84 ? -12.949 1.174 1.789 1.00 98.75 84 GLU A C 1
ATOM 670 O O . GLU A 1 84 ? -13.890 1.947 1.962 1.00 98.75 84 GLU A O 1
ATOM 675 N N . ALA A 1 85 ? -12.244 1.187 0.657 1.00 98.56 85 ALA A N 1
ATOM 676 C CA . ALA A 1 85 ? -12.493 2.133 -0.428 1.00 98.56 85 ALA A CA 1
ATOM 677 C C . ALA A 1 85 ? -13.863 1.915 -1.090 1.00 98.56 85 ALA A C 1
ATOM 679 O O . ALA A 1 85 ? -14.510 2.878 -1.496 1.00 98.56 85 ALA A O 1
ATOM 680 N N . LYS A 1 86 ? -14.351 0.668 -1.148 1.00 98.50 86 LYS A N 1
ATOM 681 C CA . LYS A 1 86 ? -15.711 0.345 -1.619 1.00 98.50 86 LYS A CA 1
ATOM 682 C C . LYS A 1 86 ? -16.822 0.836 -0.685 1.00 98.50 86 LYS A C 1
ATOM 684 O O . LYS A 1 86 ? -17.965 0.931 -1.115 1.00 98.50 86 LYS A O 1
ATOM 689 N N . LYS A 1 87 ? -16.501 1.144 0.576 1.00 98.25 87 LYS A N 1
ATOM 690 C CA . LYS A 1 87 ? -17.428 1.759 1.545 1.00 98.25 87 LYS A CA 1
ATOM 691 C C . LYS A 1 87 ? -17.359 3.289 1.528 1.00 98.25 87 LYS A C 1
ATOM 693 O O . LYS A 1 87 ? -18.192 3.936 2.157 1.00 98.25 87 LYS A O 1
ATOM 698 N N . ALA A 1 88 ? -16.347 3.850 0.871 1.00 98.00 88 ALA A N 1
ATOM 699 C CA . ALA A 1 88 ? -16.147 5.282 0.716 1.00 98.00 88 ALA A CA 1
ATOM 700 C C . ALA A 1 88 ? -16.803 5.798 -0.575 1.00 98.00 88 ALA A C 1
ATOM 702 O O . ALA A 1 88 ? -17.269 5.023 -1.412 1.00 98.00 88 ALA A O 1
ATOM 703 N N . ALA A 1 89 ? -16.819 7.118 -0.731 1.00 97.50 89 ALA A N 1
ATOM 704 C CA . ALA A 1 89 ? -17.322 7.808 -1.916 1.00 97.50 89 ALA A CA 1
ATOM 705 C C . ALA A 1 89 ? -16.379 8.964 -2.290 1.00 97.50 89 ALA A C 1
ATOM 707 O O . ALA A 1 89 ? -15.601 9.402 -1.438 1.00 97.50 89 ALA A O 1
ATOM 708 N N . PRO A 1 90 ? -16.428 9.505 -3.518 1.00 97.12 90 PRO A N 1
ATOM 709 C CA . PRO A 1 90 ? -15.556 10.612 -3.915 1.00 97.12 90 PRO A CA 1
ATOM 710 C C . PRO A 1 90 ? -15.661 11.851 -3.007 1.00 97.12 90 PRO A C 1
ATOM 712 O O . PRO A 1 90 ? -14.646 12.518 -2.768 1.00 97.12 90 PRO A O 1
ATOM 715 N N . GLU A 1 91 ? -16.855 12.120 -2.469 1.00 97.12 91 GLU A N 1
ATOM 716 C CA . GLU A 1 91 ? -17.183 13.239 -1.572 1.00 97.12 91 GLU A CA 1
ATOM 717 C C . GLU A 1 91 ? -16.756 12.983 -0.118 1.00 97.12 91 GLU A C 1
ATOM 719 O O . GLU A 1 91 ? -16.556 13.924 0.648 1.00 97.12 91 GLU A O 1
ATOM 724 N N . MET A 1 92 ? -16.587 11.714 0.260 1.00 96.25 92 MET A N 1
ATOM 725 C CA . MET A 1 92 ? -16.081 11.287 1.566 1.00 96.25 92 MET A CA 1
ATOM 726 C C . MET A 1 92 ? -15.064 10.152 1.367 1.00 96.25 92 MET A C 1
ATOM 728 O O . MET A 1 92 ? -15.375 8.981 1.618 1.00 96.25 92 MET A O 1
ATOM 732 N N . PRO A 1 93 ? -13.869 10.479 0.841 1.00 97.50 93 PRO A N 1
ATOM 733 C CA . PRO A 1 93 ? -12.914 9.470 0.418 1.00 97.50 93 PRO A CA 1
ATOM 734 C C . PRO A 1 93 ? -12.232 8.791 1.600 1.00 97.50 93 PRO A C 1
ATOM 736 O O . PRO A 1 93 ? -12.073 9.364 2.681 1.00 97.50 93 PRO A O 1
ATOM 739 N N . LEU A 1 94 ? -11.742 7.579 1.356 1.00 98.25 94 LEU A N 1
ATOM 740 C CA . LEU A 1 94 ? -10.772 6.943 2.228 1.00 98.25 94 LEU A CA 1
ATOM 741 C C . LEU A 1 94 ? -9.431 7.673 2.079 1.00 98.25 94 LEU A C 1
ATOM 743 O O . LEU A 1 94 ? -8.825 7.678 1.005 1.00 98.25 94 LEU A O 1
ATOM 747 N N . LEU A 1 95 ? -8.964 8.269 3.174 1.00 97.75 95 LEU A N 1
ATOM 748 C CA . LEU A 1 95 ? -7.624 8.835 3.265 1.00 97.75 95 LEU A CA 1
ATOM 749 C C . LEU A 1 95 ? -6.618 7.726 3.589 1.00 97.75 95 LEU A C 1
ATOM 751 O O . LEU A 1 95 ? -6.707 7.093 4.642 1.00 97.75 95 LEU A O 1
ATOM 755 N N . ILE A 1 96 ? -5.638 7.530 2.711 1.00 97.69 96 ILE A N 1
ATOM 756 C CA . ILE A 1 96 ? -4.480 6.674 2.966 1.00 97.69 96 ILE A CA 1
ATOM 757 C C . ILE A 1 96 ? -3.299 7.567 3.325 1.00 97.69 96 ILE A C 1
ATOM 759 O O . ILE A 1 96 ? -2.895 8.399 2.519 1.00 97.69 96 ILE A O 1
ATOM 763 N N . ILE A 1 97 ? -2.731 7.371 4.514 1.00 95.75 97 ILE A N 1
ATOM 764 C CA . ILE A 1 97 ? -1.493 8.030 4.937 1.00 95.75 97 ILE A CA 1
ATOM 765 C C . ILE A 1 97 ? -0.352 7.033 4.746 1.00 95.75 97 ILE A C 1
ATOM 767 O O . ILE A 1 97 ? -0.278 6.028 5.454 1.00 95.75 97 ILE A O 1
ATOM 771 N N . ALA A 1 98 ? 0.513 7.296 3.773 1.00 94.38 98 ALA A N 1
ATOM 772 C CA . ALA A 1 98 ? 1.663 6.463 3.456 1.00 94.38 98 ALA A CA 1
ATOM 773 C C . ALA A 1 98 ? 2.930 7.054 4.092 1.00 94.38 98 ALA A C 1
ATOM 775 O O . ALA A 1 98 ? 3.441 8.082 3.656 1.00 94.38 98 ALA A O 1
ATOM 776 N N . GLY A 1 99 ? 3.422 6.388 5.140 1.00 90.50 99 GLY A N 1
ATOM 777 C CA . GLY A 1 99 ? 4.736 6.633 5.751 1.00 90.50 99 GLY A CA 1
ATOM 778 C C . GLY A 1 99 ? 5.814 5.654 5.275 1.00 90.50 99 GLY A C 1
ATOM 779 O O . GLY A 1 99 ? 6.800 5.463 5.973 1.00 90.50 99 GLY A O 1
ATOM 780 N N . GLY A 1 100 ? 5.580 4.995 4.140 1.00 90.50 100 GLY A N 1
ATOM 781 C CA . GLY A 1 100 ? 6.420 3.972 3.525 1.00 90.50 100 GLY A CA 1
ATOM 782 C C . GLY A 1 100 ? 6.029 3.780 2.053 1.00 90.50 100 GLY A C 1
ATOM 783 O O . GLY A 1 100 ? 5.096 4.441 1.587 1.00 90.50 100 GLY A O 1
ATOM 784 N N . PRO A 1 101 ? 6.692 2.863 1.325 1.00 92.94 101 PRO A N 1
ATOM 785 C CA . PRO A 1 101 ? 6.443 2.616 -0.094 1.00 92.94 101 PRO A CA 1
ATOM 786 C C . PRO A 1 101 ? 4.972 2.373 -0.429 1.00 92.94 101 PRO A C 1
ATOM 788 O O . PRO A 1 101 ? 4.285 1.550 0.180 1.00 92.94 101 PRO A O 1
ATOM 791 N N . GLN A 1 102 ? 4.491 3.055 -1.470 1.00 96.38 102 GLN A N 1
ATOM 792 C CA . GLN A 1 102 ? 3.084 3.033 -1.877 1.00 96.38 102 GLN A CA 1
ATOM 793 C C . GLN A 1 102 ? 2.664 1.736 -2.598 1.00 96.38 102 GLN A C 1
ATOM 795 O O . GLN A 1 102 ? 1.548 1.633 -3.109 1.00 96.38 102 GLN A O 1
ATOM 800 N N . THR A 1 103 ? 3.518 0.709 -2.613 1.00 98.12 103 THR A N 1
ATOM 801 C CA . THR A 1 103 ? 3.314 -0.557 -3.331 1.00 98.12 103 THR A CA 1
ATOM 802 C C . THR A 1 103 ? 2.016 -1.262 -2.955 1.00 98.12 103 THR A C 1
ATOM 804 O O . THR A 1 103 ? 1.314 -1.785 -3.817 1.00 98.12 103 THR A O 1
ATOM 807 N N . THR A 1 104 ? 1.629 -1.236 -1.677 1.00 98.62 104 THR A N 1
ATOM 808 C CA . THR A 1 104 ? 0.367 -1.858 -1.238 1.00 98.62 104 THR A CA 1
ATOM 809 C C . THR A 1 104 ? -0.860 -1.134 -1.790 1.00 98.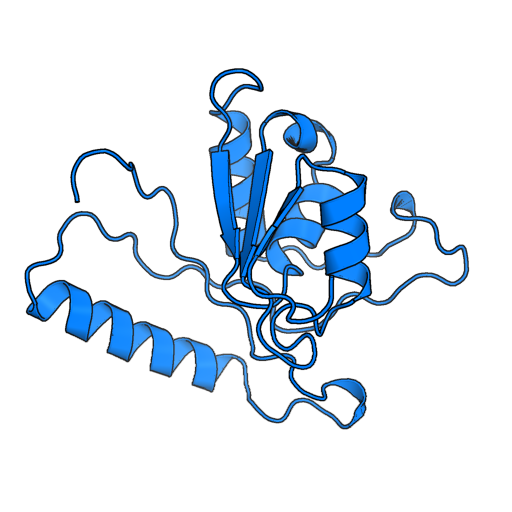62 104 THR A C 1
ATOM 811 O O . THR A 1 104 ? -1.847 -1.780 -2.137 1.00 98.62 104 THR A O 1
ATOM 814 N N . VAL A 1 105 ? -0.780 0.192 -1.922 1.00 98.50 105 VAL A N 1
ATOM 815 C CA . VAL A 1 105 ? -1.836 1.018 -2.522 1.00 98.50 105 VAL A CA 1
ATOM 816 C C . VAL A 1 105 ? -1.888 0.796 -4.031 1.00 98.50 105 VAL A C 1
ATOM 818 O O . VAL A 1 105 ? -2.964 0.582 -4.581 1.00 98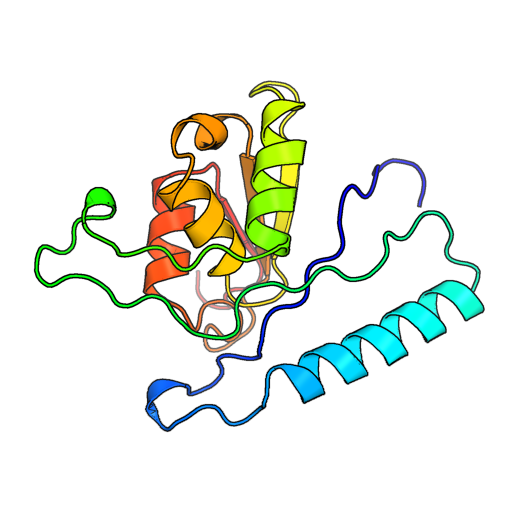.50 105 VAL A O 1
ATOM 821 N N . ALA A 1 106 ? -0.730 0.772 -4.697 1.00 98.56 106 ALA A N 1
ATOM 822 C CA . ALA A 1 106 ? -0.641 0.480 -6.123 1.00 98.56 106 ALA A CA 1
ATOM 823 C C . ALA A 1 106 ? -1.225 -0.902 -6.454 1.00 98.56 106 ALA A C 1
ATOM 825 O O . ALA A 1 106 ? -2.026 -1.014 -7.374 1.00 98.56 106 ALA A O 1
ATOM 826 N N . ASN A 1 107 ? -0.926 -1.932 -5.655 1.00 98.81 107 ASN A N 1
ATOM 827 C CA . ASN A 1 107 ? -1.537 -3.255 -5.800 1.00 98.81 107 ASN A CA 1
ATOM 828 C C . ASN A 1 107 ? -3.069 -3.214 -5.700 1.00 98.81 107 ASN A C 1
ATOM 830 O O . ASN A 1 107 ? -3.737 -3.854 -6.506 1.00 98.81 107 ASN A O 1
ATOM 834 N N . ALA A 1 108 ? -3.625 -2.431 -4.769 1.00 98.81 108 ALA A N 1
ATOM 835 C CA . ALA A 1 108 ? -5.074 -2.264 -4.642 1.00 98.81 108 ALA A CA 1
ATOM 836 C C . ALA A 1 108 ? -5.692 -1.619 -5.899 1.00 98.81 108 ALA A C 1
ATOM 838 O O . ALA A 1 108 ? -6.743 -2.047 -6.369 1.00 98.81 108 ALA A O 1
ATOM 839 N N . LEU A 1 109 ? -5.018 -0.615 -6.469 1.00 98.75 109 LEU A N 1
ATOM 840 C CA . LEU A 1 109 ? -5.448 0.083 -7.686 1.00 98.75 109 LEU A CA 1
ATOM 841 C C . LEU A 1 109 ? -5.304 -0.770 -8.951 1.00 98.75 109 LEU A C 1
ATOM 843 O O . LEU A 1 109 ? -6.107 -0.633 -9.868 1.00 98.75 109 LEU A O 1
ATOM 847 N N . LEU A 1 110 ? -4.290 -1.634 -9.017 1.00 98.75 110 LEU A N 1
ATOM 848 C CA . LEU A 1 110 ? -4.080 -2.539 -10.147 1.00 98.75 110 LEU A CA 1
ATOM 849 C C . LEU A 1 110 ? -5.143 -3.643 -10.189 1.00 98.75 110 LEU A C 1
ATOM 851 O O . LEU A 1 110 ? -5.600 -4.000 -11.270 1.00 98.75 110 LEU A O 1
ATOM 855 N N . THR A 1 111 ? -5.563 -4.171 -9.033 1.00 98.56 111 THR A N 1
ATOM 856 C CA . THR A 1 111 ? -6.615 -5.201 -8.984 1.00 98.56 111 THR A CA 1
ATOM 857 C C . THR A 1 111 ? -8.026 -4.628 -9.041 1.00 98.56 111 THR A C 1
ATOM 859 O O . THR A 1 111 ? -8.943 -5.313 -9.489 1.00 98.56 111 THR A O 1
ATOM 862 N N . ASN A 1 112 ? -8.217 -3.395 -8.567 1.00 98.69 112 ASN A N 1
ATOM 863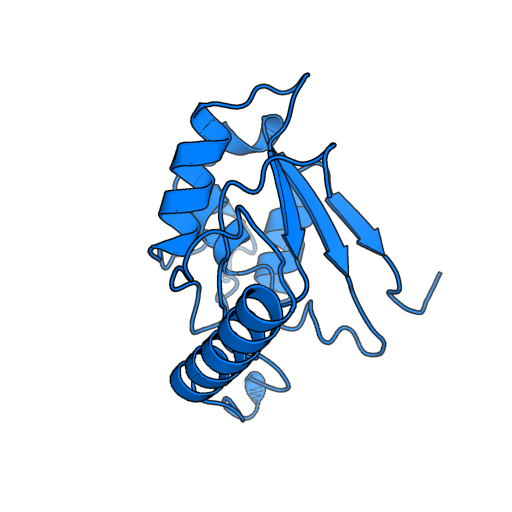 C CA . ASN A 1 112 ? -9.521 -2.745 -8.455 1.00 98.69 112 ASN A CA 1
ATOM 864 C C . ASN A 1 112 ? -9.433 -1.266 -8.864 1.00 98.69 112 ASN A C 1
ATOM 866 O O . ASN A 1 112 ? -9.578 -0.383 -8.014 1.00 98.69 112 ASN A O 1
ATOM 870 N N . PRO A 1 113 ? -9.189 -0.962 -10.152 1.00 98.31 113 PRO A N 1
ATOM 871 C CA . PRO A 1 113 ? -9.013 0.415 -10.617 1.00 98.31 113 PRO A CA 1
ATOM 872 C C . PRO A 1 113 ? -10.243 1.299 -10.372 1.00 98.31 113 PRO A C 1
ATOM 874 O O . PRO A 1 113 ? -10.113 2.519 -10.271 1.00 98.31 113 PRO A O 1
ATOM 877 N N . GLU A 1 114 ? -11.430 0.706 -10.221 1.00 98.44 114 GLU A N 1
ATOM 878 C CA . GLU A 1 114 ? -12.681 1.407 -9.942 1.00 98.44 114 GLU A CA 1
ATOM 879 C C . GLU A 1 114 ? -12.705 2.129 -8.586 1.00 98.44 114 GLU A C 1
ATOM 881 O O . GLU A 1 114 ? -13.505 3.043 -8.406 1.00 98.44 114 GLU A O 1
ATOM 886 N N . ILE A 1 115 ? -11.836 1.761 -7.633 1.00 98.62 115 ILE A N 1
ATOM 887 C CA . ILE A 1 115 ? -11.804 2.401 -6.306 1.00 98.62 115 ILE A CA 1
ATOM 888 C C . ILE A 1 115 ? -11.100 3.759 -6.318 1.00 98.62 115 ILE A C 1
ATOM 890 O O . ILE A 1 115 ? -11.178 4.493 -5.336 1.00 98.62 115 ILE A O 1
ATOM 894 N N . ALA A 1 116 ? -10.380 4.089 -7.392 1.00 98.56 116 ALA A N 1
ATOM 895 C CA . ALA A 1 116 ? -9.482 5.237 -7.427 1.00 98.56 116 ALA A CA 1
ATOM 896 C C . ALA A 1 116 ? -10.157 6.589 -7.091 1.00 98.56 116 ALA A C 1
ATOM 898 O O . ALA A 1 116 ? -9.574 7.348 -6.312 1.00 98.56 116 ALA A O 1
ATOM 899 N N . PRO A 1 117 ? -11.389 6.893 -7.560 1.00 98.44 117 PRO A N 1
ATOM 900 C CA . PRO A 1 117 ? -12.099 8.118 -7.173 1.00 98.44 117 PRO A CA 1
ATOM 901 C C . PRO A 1 117 ? -12.379 8.224 -5.663 1.00 98.44 117 PRO A C 1
ATOM 903 O O . PRO A 1 117 ? -12.438 9.329 -5.115 1.00 98.44 117 PRO A O 1
ATOM 906 N N . ASN A 1 118 ? -12.493 7.083 -4.976 1.00 98.62 118 ASN A N 1
ATOM 907 C CA . ASN A 1 118 ? -12.803 6.995 -3.549 1.00 98.62 118 ASN A CA 1
ATOM 908 C C . ASN A 1 118 ? -11.562 7.136 -2.658 1.00 98.62 118 ASN A C 1
ATOM 910 O O . ASN A 1 118 ? -11.685 7.057 -1.436 1.00 98.62 118 ASN A O 1
ATOM 914 N N . LEU A 1 119 ? -10.375 7.326 -3.243 1.00 98.56 119 LEU A N 1
ATOM 915 C CA . LEU A 1 119 ? -9.118 7.452 -2.516 1.00 98.56 119 LEU A CA 1
ATOM 916 C C . LEU A 1 119 ? -8.574 8.883 -2.558 1.00 98.56 119 LEU A C 1
ATOM 918 O O . LEU A 1 119 ? -8.600 9.567 -3.587 1.00 98.56 119 LEU A O 1
ATOM 922 N N . VAL A 1 120 ? -8.010 9.298 -1.428 1.00 98.06 120 VAL A N 1
ATOM 923 C CA . VAL A 1 120 ? -7.005 10.361 -1.350 1.00 98.06 120 VAL A CA 1
ATOM 924 C C . VAL A 1 120 ? -5.764 9.742 -0.728 1.00 98.06 120 VAL A C 1
ATOM 926 O O . VAL A 1 120 ? -5.854 9.134 0.339 1.00 98.06 120 VAL A O 1
ATOM 929 N N . VAL A 1 121 ? -4.615 9.873 -1.385 1.00 97.19 121 VAL A N 1
ATOM 930 C CA . VAL A 1 121 ? -3.352 9.344 -0.864 1.00 97.19 121 VAL A CA 1
ATOM 931 C C . VAL A 1 121 ? -2.470 10.498 -0.428 1.00 97.19 121 VAL A C 1
ATOM 933 O O . VAL A 1 121 ? -2.085 11.341 -1.230 1.00 97.19 121 VAL A O 1
ATOM 936 N N . PHE A 1 122 ? -2.166 10.533 0.861 1.00 94.94 122 PHE A N 1
ATOM 937 C CA . PHE A 1 122 ? -1.227 11.462 1.461 1.00 94.94 122 PHE A CA 1
ATOM 938 C C . PHE A 1 122 ? 0.089 10.726 1.702 1.00 94.94 122 PHE A C 1
ATOM 940 O O . PHE A 1 122 ? 0.154 9.813 2.527 1.00 94.94 122 PHE A O 1
ATOM 947 N N . ASN A 1 123 ? 1.122 11.096 0.958 1.00 91.19 123 ASN A N 1
ATOM 948 C CA . ASN A 1 123 ? 2.453 10.527 1.064 1.00 91.19 123 ASN A CA 1
ATOM 949 C C . ASN A 1 123 ? 3.355 11.424 1.909 1.00 91.19 123 ASN A C 1
ATOM 951 O O . ASN A 1 123 ? 3.347 12.646 1.765 1.00 91.19 123 ASN A O 1
ATOM 955 N N . LEU A 1 124 ? 4.141 10.803 2.781 1.00 88.00 124 LEU A N 1
ATOM 956 C CA . LEU A 1 124 ? 5.185 11.464 3.552 1.00 88.00 124 LEU A CA 1
ATOM 957 C C . LEU A 1 124 ? 6.533 11.152 2.908 1.00 88.00 124 LEU A C 1
ATOM 959 O O . LEU A 1 124 ? 7.256 10.288 3.398 1.00 88.00 124 LEU A O 1
ATOM 963 N N . THR A 1 125 ? 6.884 11.804 1.803 1.00 77.69 125 THR A N 1
ATOM 964 C CA . THR A 1 125 ? 8.242 11.672 1.267 1.00 77.69 125 THR A CA 1
ATOM 965 C C . THR A 1 125 ? 9.197 12.418 2.187 1.00 77.69 125 THR A C 1
ATOM 967 O O . THR A 1 125 ? 9.036 13.606 2.405 1.00 77.69 125 THR A O 1
ATOM 970 N N . VAL A 1 126 ? 10.184 11.733 2.757 1.00 74.94 126 VAL A N 1
ATOM 971 C CA . VAL A 1 126 ? 11.310 12.396 3.433 1.00 74.94 126 VAL A CA 1
ATOM 972 C C . VAL A 1 126 ? 12.490 12.508 2.469 1.00 74.94 126 VAL A C 1
ATOM 974 O O . VAL A 1 126 ? 12.452 11.931 1.377 1.00 74.94 126 VAL A O 1
ATOM 977 N N . ASP A 1 127 ? 13.524 13.241 2.879 1.00 71.50 127 ASP A N 1
ATOM 978 C CA . ASP A 1 127 ? 14.721 13.510 2.078 1.00 71.50 127 ASP A CA 1
ATOM 979 C C . ASP A 1 127 ? 15.264 12.260 1.350 1.00 71.50 127 ASP A C 1
ATOM 981 O O . ASP A 1 127 ? 15.225 11.132 1.856 1.00 71.50 127 ASP A O 1
ATOM 985 N N . GLY A 1 128 ? 15.715 12.450 0.109 1.00 70.81 128 GLY A N 1
ATOM 986 C CA . GLY A 1 128 ? 16.191 11.371 -0.762 1.00 70.81 128 GLY A CA 1
ATOM 987 C C . GLY A 1 128 ? 15.111 10.396 -1.261 1.00 70.81 128 GLY A C 1
ATOM 988 O O . GLY A 1 128 ? 15.441 9.316 -1.775 1.00 70.81 128 GLY A O 1
ATOM 989 N N . GLY A 1 129 ? 13.826 10.737 -1.109 1.00 75.31 129 GLY A N 1
ATOM 990 C CA . GLY A 1 129 ? 12.716 9.948 -1.645 1.00 75.31 129 GLY A CA 1
ATOM 991 C C . GLY A 1 129 ? 12.486 8.622 -0.916 1.00 75.31 129 GLY A C 1
ATOM 992 O O . GLY A 1 129 ? 12.004 7.672 -1.531 1.00 75.31 129 GLY A O 1
ATOM 993 N N . TYR A 1 130 ? 12.877 8.514 0.360 1.00 81.19 130 TYR A N 1
ATOM 994 C CA . TYR A 1 130 ? 12.916 7.248 1.115 1.00 81.19 130 TYR A CA 1
ATOM 995 C C . TYR A 1 130 ? 11.586 6.467 1.068 1.00 81.19 130 TYR A C 1
ATOM 997 O O . TYR A 1 130 ? 11.569 5.286 0.720 1.00 81.19 130 TYR A O 1
ATOM 1005 N N . ASN A 1 131 ? 10.452 7.135 1.295 1.00 84.06 131 ASN A N 1
ATOM 1006 C CA . ASN A 1 131 ? 9.128 6.494 1.263 1.00 84.06 131 ASN A CA 1
ATOM 1007 C C . ASN A 1 131 ? 8.580 6.246 -0.152 1.00 84.06 131 ASN A C 1
ATOM 1009 O O . ASN A 1 131 ? 7.529 5.634 -0.307 1.00 84.06 131 ASN A O 1
ATOM 1013 N N . SER A 1 132 ? 9.320 6.643 -1.186 1.00 83.94 132 SER A N 1
ATOM 1014 C CA . SER A 1 132 ? 8.950 6.504 -2.599 1.00 83.94 132 SER A CA 1
ATOM 1015 C C . SER A 1 132 ? 9.927 5.598 -3.365 1.00 83.94 132 SER A C 1
ATOM 1017 O O . SER A 1 132 ? 10.005 5.657 -4.591 1.00 83.94 132 SER A O 1
ATOM 1019 N N . LYS A 1 133 ? 10.684 4.732 -2.666 1.00 89.31 133 LYS A N 1
ATOM 1020 C CA . LYS A 1 133 ? 11.701 3.856 -3.287 1.00 89.31 133 LYS A CA 1
ATOM 1021 C C . LYS A 1 133 ? 11.143 2.792 -4.232 1.00 89.31 133 LYS A C 1
ATOM 1023 O O . LYS A 1 133 ? 11.862 2.353 -5.130 1.00 89.31 133 LYS A O 1
ATOM 1028 N N . ASP A 1 134 ? 9.862 2.450 -4.119 1.00 93.44 134 ASP A N 1
ATOM 1029 C CA . ASP A 1 134 ? 9.115 1.876 -5.242 1.00 93.44 134 ASP A CA 1
ATOM 1030 C C . ASP A 1 134 ? 8.576 3.008 -6.129 1.00 93.44 134 ASP A C 1
ATOM 1032 O O . ASP A 1 134 ? 7.421 3.430 -6.021 1.00 93.44 134 ASP A O 1
ATOM 1036 N N . GLY A 1 135 ? 9.447 3.524 -6.999 1.00 92.88 135 GLY A N 1
ATOM 1037 C CA . GLY A 1 135 ? 9.108 4.653 -7.864 1.00 92.88 135 GLY A CA 1
ATOM 1038 C C . GLY A 1 135 ? 7.984 4.339 -8.857 1.00 92.88 135 GLY A C 1
ATOM 1039 O O . GLY A 1 135 ? 7.236 5.239 -9.242 1.00 92.88 135 GLY A O 1
ATOM 1040 N N . TRP A 1 136 ? 7.818 3.071 -9.253 1.00 96.94 136 TRP A N 1
ATOM 1041 C CA . TRP A 1 136 ? 6.732 2.678 -10.151 1.00 96.94 136 TRP A CA 1
ATOM 1042 C C . TRP A 1 136 ? 5.386 2.658 -9.429 1.00 96.94 136 TRP A C 1
ATOM 1044 O O . TRP A 1 136 ? 4.410 3.200 -9.947 1.00 96.94 136 TRP A O 1
ATOM 1054 N N . ALA A 1 137 ? 5.333 2.130 -8.203 1.00 97.06 137 ALA A N 1
ATOM 1055 C CA . ALA A 1 137 ? 4.138 2.237 -7.373 1.00 97.06 137 ALA A CA 1
ATOM 1056 C C . ALA A 1 137 ? 3.759 3.696 -7.099 1.00 97.06 137 ALA A C 1
ATOM 1058 O O . ALA A 1 137 ? 2.582 4.045 -7.214 1.00 97.06 137 ALA A O 1
ATOM 1059 N N . ALA A 1 138 ? 4.742 4.549 -6.794 1.00 94.69 138 ALA A N 1
ATOM 1060 C CA . ALA A 1 138 ? 4.492 5.967 -6.568 1.00 94.69 138 ALA A CA 1
ATOM 1061 C C . ALA A 1 138 ? 3.908 6.651 -7.812 1.00 94.69 138 ALA A C 1
ATOM 1063 O O . ALA A 1 138 ? 2.906 7.363 -7.729 1.00 94.69 138 ALA A O 1
ATOM 1064 N N . TYR A 1 139 ? 4.459 6.347 -8.991 1.00 95.31 139 TYR A N 1
ATOM 1065 C CA . TYR A 1 139 ? 3.908 6.802 -10.265 1.00 95.31 139 TYR A CA 1
ATOM 1066 C C . TYR A 1 139 ? 2.457 6.339 -10.476 1.00 95.31 139 TYR A C 1
ATOM 1068 O O . TYR A 1 139 ? 1.605 7.155 -10.833 1.00 95.31 139 TYR A O 1
ATOM 1076 N N . ILE A 1 140 ? 2.151 5.056 -10.237 1.00 98.06 140 ILE A N 1
ATOM 1077 C CA . ILE A 1 140 ? 0.789 4.510 -10.371 1.00 98.06 140 ILE A CA 1
ATOM 1078 C C . ILE A 1 140 ? -0.184 5.274 -9.473 1.00 98.06 140 ILE A C 1
ATOM 1080 O O . ILE A 1 140 ? -1.233 5.729 -9.936 1.00 98.06 140 ILE A O 1
ATOM 1084 N N . VAL A 1 141 ? 0.166 5.436 -8.197 1.00 97.31 141 VAL A N 1
ATOM 1085 C CA . VAL A 1 141 ? -0.688 6.096 -7.207 1.00 97.31 141 VAL A CA 1
ATOM 1086 C C . VAL A 1 141 ? -0.916 7.561 -7.565 1.00 97.31 141 VAL A C 1
ATOM 1088 O O . VAL A 1 141 ? -2.070 7.997 -7.616 1.00 97.31 141 VAL A O 1
ATOM 1091 N N . ALA A 1 142 ? 0.145 8.295 -7.905 1.00 95.25 142 ALA A N 1
ATOM 1092 C CA . ALA A 1 142 ? 0.048 9.693 -8.314 1.00 95.25 142 ALA A CA 1
ATOM 1093 C C . ALA A 1 142 ? -0.776 9.882 -9.599 1.00 95.25 142 ALA A C 1
ATOM 1095 O O . ALA A 1 142 ? -1.466 10.888 -9.747 1.00 95.25 142 ALA A O 1
ATOM 1096 N N . LYS A 1 143 ? -0.735 8.924 -10.536 1.00 97.38 143 LYS A N 1
ATOM 1097 C CA . LYS A 1 143 ? -1.507 8.995 -11.787 1.00 97.38 143 LYS A CA 1
ATOM 1098 C C . LYS A 1 143 ? -2.972 8.614 -11.643 1.00 97.38 143 LYS A C 1
ATOM 1100 O O . LYS A 1 143 ? -3.788 9.112 -12.415 1.00 97.38 143 LYS A O 1
ATOM 1105 N N . LYS A 1 144 ? -3.307 7.706 -10.727 1.00 97.75 144 LYS A N 1
ATOM 1106 C CA . LYS A 1 144 ? -4.666 7.159 -10.609 1.00 97.75 144 LYS A CA 1
ATOM 1107 C C . LYS A 1 144 ? -5.499 7.845 -9.528 1.00 97.75 144 LYS A C 1
ATOM 1109 O O . LYS A 1 144 ? -6.720 7.783 -9.604 1.00 97.75 144 LYS A O 1
ATOM 1114 N N . THR A 1 145 ? -4.881 8.489 -8.538 1.00 97.62 145 THR A N 1
ATOM 1115 C CA . THR A 1 145 ? -5.590 9.017 -7.360 1.00 97.62 145 THR A CA 1
ATOM 1116 C C . THR A 1 145 ? -5.387 10.514 -7.167 1.00 97.62 145 THR A C 1
ATOM 1118 O O . THR A 1 145 ? -4.488 11.125 -7.744 1.00 97.62 145 THR A O 1
ATOM 1121 N N . ARG A 1 146 ? -6.209 11.113 -6.298 1.00 95.44 146 ARG A N 1
ATOM 1122 C CA . ARG A 1 146 ? -5.902 12.423 -5.719 1.00 95.44 146 ARG A CA 1
ATOM 1123 C C . ARG A 1 146 ? -4.744 12.233 -4.738 1.00 95.44 146 ARG A C 1
ATOM 1125 O O . ARG A 1 146 ? -4.954 11.709 -3.645 1.00 95.44 146 ARG A O 1
ATOM 1132 N N . SER A 1 147 ? -3.541 12.619 -5.149 1.00 92.50 147 SER A N 1
ATOM 1133 C CA . SER A 1 147 ? -2.316 12.427 -4.371 1.00 92.50 147 SER A CA 1
ATOM 1134 C C . SER A 1 147 ? -1.791 13.755 -3.833 1.00 92.50 147 SER A C 1
ATOM 1136 O O . SER A 1 147 ? -1.729 14.742 -4.562 1.00 92.50 147 SER A O 1
ATOM 1138 N N . VAL A 1 148 ? -1.388 13.759 -2.567 1.00 90.75 148 VAL A N 1
ATOM 1139 C CA . VAL A 1 148 ? -0.654 14.847 -1.914 1.00 90.75 148 VAL A CA 1
ATOM 1140 C C . VAL A 1 148 ? 0.675 14.274 -1.455 1.00 90.75 148 VAL A C 1
ATOM 1142 O O . VAL A 1 148 ? 0.689 13.237 -0.799 1.00 90.75 148 VAL A O 1
ATOM 1145 N N . ASP A 1 149 ? 1.774 14.938 -1.792 1.00 86.62 149 ASP A N 1
ATOM 1146 C CA . ASP A 1 149 ? 3.106 14.562 -1.327 1.00 86.62 149 ASP A CA 1
ATOM 1147 C C . ASP A 1 149 ? 3.664 15.667 -0.430 1.00 86.62 149 ASP A C 1
ATOM 1149 O O . ASP A 1 149 ? 3.626 16.846 -0.788 1.00 86.62 149 ASP A O 1
ATOM 1153 N N . TRP A 1 150 ? 4.117 15.296 0.764 1.00 81.06 150 TRP A N 1
ATOM 1154 C CA . TRP A 1 150 ? 4.588 16.219 1.788 1.00 81.06 150 TRP A CA 1
ATOM 1155 C C . TRP A 1 150 ? 6.017 15.885 2.207 1.00 81.06 150 TRP A C 1
ATOM 1157 O O . TRP A 1 150 ? 6.352 14.716 2.353 1.00 81.06 150 TRP A O 1
ATOM 1167 N N . ALA A 1 151 ? 6.807 16.932 2.483 1.00 67.50 151 ALA A N 1
ATOM 1168 C CA . ALA A 1 151 ? 8.196 16.885 2.960 1.00 6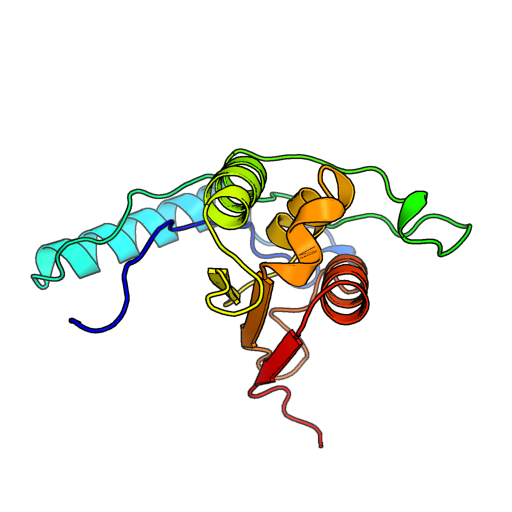7.50 151 ALA A CA 1
ATOM 1169 C C . ALA A 1 151 ? 9.259 16.360 1.970 1.00 67.50 151 ALA A C 1
ATOM 1171 O O . ALA A 1 151 ? 10.395 16.130 2.379 1.00 67.50 151 ALA A O 1
ATOM 1172 N N . GLY A 1 152 ? 8.940 16.268 0.671 1.00 60.50 152 GLY A N 1
ATOM 1173 C CA . GLY A 1 152 ? 9.850 15.781 -0.380 1.00 60.50 152 GLY A CA 1
ATOM 1174 C C . GLY A 1 152 ? 11.134 16.595 -0.611 1.00 60.50 152 GLY A C 1
ATOM 1175 O O . GLY A 1 152 ? 11.937 16.211 -1.451 1.00 60.50 152 GLY A O 1
ATOM 1176 N N . GLY A 1 153 ? 11.347 17.687 0.129 1.00 53.28 153 GLY A N 1
ATOM 1177 C CA . GLY A 1 153 ? 12.647 18.358 0.245 1.00 53.28 153 GLY A CA 1
ATOM 1178 C C . GLY A 1 153 ? 13.093 19.202 -0.950 1.00 53.28 153 GLY A C 1
ATOM 1179 O O . GLY A 1 153 ? 13.937 20.070 -0.759 1.00 53.28 153 GLY A O 1
ATOM 1180 N N . GLU A 1 154 ? 12.496 19.043 -2.130 1.00 49.78 154 GLU A N 1
ATOM 1181 C CA . GLU A 1 154 ? 12.742 19.899 -3.296 1.00 49.78 154 GLU A CA 1
ATOM 1182 C C . GLU A 1 154 ? 11.408 20.406 -3.868 1.00 49.78 154 GLU A C 1
ATOM 1184 O O . GLU A 1 154 ? 10.599 19.626 -4.378 1.00 49.78 154 GLU A O 1
ATOM 1189 N N . PHE A 1 155 ? 11.171 21.716 -3.733 1.00 42.62 155 PHE A N 1
ATOM 1190 C CA . PHE A 1 155 ? 10.218 22.475 -4.549 1.00 42.62 155 PHE A CA 1
ATOM 1191 C C . PHE A 1 155 ? 10.985 23.197 -5.654 1.00 42.62 155 PHE A C 1
ATOM 1193 O O . PHE A 1 155 ? 12.064 23.750 -5.331 1.00 42.62 155 PHE A O 1
#

pLDDT: mean 93.16, std 10.25, range [42.62, 98.88]

Secondary structure (DSSP, 8-state):
--S-----EEEPPP-TTGGG--SS-HHHHHHHHHHHHHHHHHTT--SPPPEEE--SSPPPPPTT--GGGPPP---HHHHHHHHHHTT-BTTBPEEEEESS-THHHHHHHHH-GGGGGGEEEEEE--GGGGGG-SHHHHHHHHHHSEEEEE--S--

Radius of gyration: 15.28 Å; chains: 1; bounding box: 39×32×49 Å

Foldseek 3Di:
DPPDQDQAAEFEAQCPPCVVPRPDFSVVSVVVVVVVVVVCVVVVNPNYDDYFYFYGDAWDQDPVNDLQPTDADAGRLLVSQLVVLVVFALVGADEAEQPAALNSVSNNCNVCVVSASRYEYEYEQAEPRRRHSSVSSVVSNVVRHNYHYPHHPDD